Protein AF-A0A1C7D5Z3-F1 (afdb_monomer_lite)

InterPro domains:
  IPR018551 Domain of unknown function DUF2007 [PF09413] (1-67)

Foldseek 3Di:
DDFFKFWLDPVVQVVLCVLCVVVVWDWDWPCPVPRHPDLCCVVVRGITIDGPPVCQQVSLVSVVVVVPPLDDPDDCPVVVVVVVVVVVVVVVLVVVLVVCPVPDPPPPSVVSVVVVVVVVVVVVVVPPDPSTGGMDGDHDDDPD

Radius of gyration: 23.2 Å; chains: 1; bounding box: 43×22×76 Å

pLDDT: mean 71.04, std 13.9, range [42.88, 92.44]

Sequence (144 aa):
MVTVAIAVSRVQAVVMASMLRSAGIMVHIHGDHHASAEAISLALGGHRLMVPAWQWEAASAVIREAELPGSWEFCSGPAKALWRFVGVYFGAELAIGLLGVLTVPGLPAGNLLAGMLVNVPATVLAARGSPQGPAEFFLAPTAS

Structure (mmCIF, N/CA/C/O backbone):
data_AF-A0A1C7D5Z3-F1
#
_entry.id   AF-A0A1C7D5Z3-F1
#
loop_
_atom_site.group_PDB
_atom_site.id
_atom_site.type_symbol
_atom_site.label_atom_id
_atom_site.label_alt_id
_atom_site.label_comp_id
_atom_site.label_asym_id
_atom_site.label_entity_id
_atom_site.label_seq_id
_atom_site.pdbx_PDB_ins_code
_atom_site.Cartn_x
_atom_site.Cartn_y
_atom_site.Cartn_z
_atom_site.occupancy
_atom_site.B_iso_or_equiv
_atom_site.auth_seq_id
_atom_site.auth_comp_id
_atom_site.auth_asym_id
_atom_site.auth_atom_id
_atom_site.pdbx_PDB_model_num
ATOM 1 N N . MET A 1 1 ? -16.053 6.993 13.788 1.00 83.50 1 MET A N 1
ATOM 2 C CA . MET A 1 1 ? -15.084 6.147 13.060 1.00 83.50 1 MET A CA 1
ATOM 3 C C . MET A 1 1 ? -13.788 6.931 12.956 1.00 83.50 1 MET A C 1
ATOM 5 O O . MET A 1 1 ? -13.863 8.114 12.658 1.00 83.50 1 MET A O 1
ATOM 9 N N . VAL A 1 2 ? -12.649 6.311 13.244 1.00 87.62 2 VAL A N 1
ATOM 10 C CA . VAL A 1 2 ? -11.309 6.916 13.223 1.00 87.62 2 VAL A CA 1
ATOM 11 C C . VAL A 1 2 ? -10.468 6.165 12.196 1.00 87.62 2 VAL A C 1
ATOM 13 O O . VAL A 1 2 ? -10.544 4.938 12.123 1.00 87.62 2 VAL A O 1
ATOM 16 N N . THR A 1 3 ? -9.708 6.893 11.379 1.00 87.12 3 THR A N 1
ATOM 17 C CA . THR A 1 3 ? -8.758 6.293 10.435 1.00 87.12 3 THR A CA 1
ATOM 18 C C . THR A 1 3 ? -7.550 5.793 11.209 1.00 87.12 3 THR A C 1
ATOM 20 O O . THR A 1 3 ? -6.947 6.559 11.950 1.00 87.12 3 THR A O 1
ATOM 23 N N . VAL A 1 4 ? -7.205 4.523 11.033 1.00 86.38 4 VAL A N 1
ATOM 24 C CA . VAL A 1 4 ? -6.075 3.884 11.721 1.00 86.38 4 VAL A CA 1
ATOM 25 C C . VAL A 1 4 ? -4.892 3.703 10.779 1.00 86.38 4 VAL A C 1
ATOM 27 O O . VAL A 1 4 ? -3.744 3.826 11.196 1.00 86.38 4 VAL A O 1
ATOM 30 N N . ALA A 1 5 ? -5.160 3.454 9.497 1.00 85.69 5 ALA A N 1
ATOM 31 C CA . ALA A 1 5 ? -4.121 3.365 8.483 1.00 85.69 5 ALA A CA 1
ATOM 32 C C . ALA A 1 5 ? -4.643 3.745 7.095 1.00 85.69 5 ALA A C 1
ATOM 34 O O . ALA A 1 5 ? -5.826 3.566 6.792 1.00 85.69 5 ALA A O 1
ATOM 35 N N . ILE A 1 6 ? -3.745 4.244 6.252 1.00 84.19 6 ILE A N 1
ATOM 36 C CA . ILE A 1 6 ? -3.966 4.489 4.830 1.00 84.19 6 ILE A CA 1
ATOM 37 C C . ILE A 1 6 ? -2.973 3.622 4.062 1.00 84.19 6 ILE A C 1
ATOM 39 O O . ILE A 1 6 ? -1.762 3.799 4.155 1.00 84.19 6 ILE A O 1
ATOM 43 N N . ALA A 1 7 ? -3.501 2.659 3.318 1.00 80.44 7 ALA A N 1
ATOM 44 C CA . ALA A 1 7 ? -2.739 1.718 2.519 1.00 80.44 7 ALA A CA 1
ATOM 45 C C . ALA A 1 7 ? -2.827 2.092 1.041 1.00 80.44 7 ALA A C 1
ATOM 47 O O . ALA A 1 7 ? -3.918 2.265 0.503 1.00 80.44 7 ALA A O 1
ATOM 48 N N . VAL A 1 8 ? -1.696 2.153 0.345 1.00 75.44 8 VAL A N 1
ATOM 49 C CA . VAL A 1 8 ? -1.695 2.433 -1.101 1.00 75.44 8 VAL A CA 1
ATOM 50 C C . VAL A 1 8 ? -2.181 1.216 -1.905 1.00 75.44 8 VAL A C 1
ATOM 52 O O . VAL A 1 8 ? -2.787 1.354 -2.969 1.00 75.44 8 VAL A O 1
ATOM 55 N N . SER A 1 9 ? -1.954 0.012 -1.371 1.00 74.19 9 SER A N 1
ATOM 56 C CA . SER A 1 9 ? -2.302 -1.264 -1.997 1.00 74.19 9 SER A CA 1
ATOM 57 C C . SER A 1 9 ? -3.568 -1.881 -1.403 1.00 74.19 9 SER A C 1
ATOM 59 O O . SER A 1 9 ? -3.711 -1.993 -0.183 1.00 74.19 9 SER A O 1
ATOM 61 N N . ARG A 1 10 ? -4.456 -2.390 -2.266 1.00 78.06 10 ARG A N 1
ATOM 62 C CA . ARG A 1 10 ? -5.644 -3.147 -1.841 1.00 78.06 10 ARG A CA 1
ATOM 63 C C . ARG A 1 10 ? -5.274 -4.395 -1.050 1.00 78.06 10 ARG A C 1
ATOM 65 O O . ARG A 1 10 ? -5.926 -4.713 -0.062 1.00 78.06 10 ARG A O 1
ATOM 72 N N . VAL A 1 11 ? -4.228 -5.104 -1.479 1.00 77.81 11 VAL A N 1
ATOM 73 C CA . VAL A 1 11 ? -3.767 -6.317 -0.788 1.00 77.81 11 VAL A CA 1
ATOM 74 C C . VAL A 1 11 ? -3.349 -5.962 0.633 1.00 77.81 11 VAL A C 1
ATOM 76 O O . VAL A 1 11 ? -3.762 -6.632 1.576 1.00 77.81 11 VAL A O 1
ATOM 79 N N . GLN A 1 12 ? -2.624 -4.853 0.789 1.00 78.06 12 GLN A N 1
ATOM 80 C CA . GLN A 1 12 ? -2.217 -4.363 2.098 1.00 78.06 12 GLN A CA 1
ATOM 81 C C . GLN A 1 12 ? -3.421 -4.040 2.985 1.00 78.06 12 GLN A C 1
ATOM 83 O O . GLN A 1 12 ? -3.498 -4.519 4.115 1.00 78.06 12 GLN A O 1
ATOM 88 N N . ALA A 1 13 ? -4.404 -3.313 2.450 1.00 84.44 13 ALA A N 1
ATOM 89 C CA . ALA A 1 13 ? -5.623 -2.986 3.178 1.00 84.44 13 ALA A CA 1
ATOM 90 C C . ALA A 1 13 ? -6.400 -4.234 3.626 1.00 84.44 13 ALA A C 1
ATOM 92 O O . ALA A 1 13 ? -6.832 -4.318 4.773 1.00 84.44 13 ALA A O 1
ATOM 93 N N . VAL A 1 14 ? -6.550 -5.233 2.753 1.00 86.94 14 VAL A N 1
ATOM 94 C CA . VAL A 1 14 ? -7.292 -6.463 3.066 1.00 86.94 14 VAL A CA 1
ATOM 95 C C . VAL A 1 14 ? -6.572 -7.310 4.114 1.00 86.94 14 VAL A C 1
ATOM 97 O O . VAL A 1 14 ? -7.225 -7.833 5.019 1.00 86.94 14 VAL A O 1
ATOM 100 N N . VAL A 1 15 ? -5.245 -7.437 4.036 1.00 86.50 15 VAL A N 1
ATOM 101 C CA . VAL A 1 15 ? -4.473 -8.189 5.038 1.00 86.50 15 VAL A CA 1
ATOM 102 C C . VAL A 1 15 ? -4.541 -7.491 6.396 1.00 86.50 15 VAL A C 1
ATOM 104 O O . VAL A 1 15 ? -4.856 -8.138 7.393 1.00 86.50 15 VAL A O 1
ATOM 107 N N . MET A 1 16 ? -4.359 -6.168 6.442 1.00 86.94 16 MET A N 1
ATOM 108 C CA . MET A 1 16 ? -4.485 -5.397 7.685 1.00 86.94 16 MET A CA 1
ATOM 109 C C . MET A 1 16 ? -5.897 -5.474 8.276 1.00 86.94 16 MET A C 1
ATOM 111 O O . MET A 1 16 ? -6.059 -5.661 9.480 1.00 86.94 16 MET A O 1
ATOM 115 N N . ALA A 1 17 ? -6.934 -5.385 7.439 1.00 90.06 17 ALA A N 1
ATOM 116 C CA . ALA A 1 17 ? -8.312 -5.548 7.887 1.00 90.06 17 ALA A CA 1
ATOM 117 C C . ALA A 1 17 ? -8.575 -6.961 8.421 1.00 90.06 17 ALA A C 1
ATOM 119 O O . ALA A 1 17 ? -9.295 -7.112 9.403 1.00 90.06 17 ALA A O 1
ATOM 120 N N . SER A 1 18 ? -7.989 -7.990 7.804 1.00 90.38 18 SER A N 1
ATOM 121 C CA . SER A 1 18 ? -8.126 -9.382 8.252 1.00 90.38 18 SER A CA 1
ATOM 122 C C . SER A 1 18 ? -7.452 -9.603 9.604 1.00 90.38 18 SER A C 1
ATOM 124 O O . SER A 1 18 ? -8.063 -10.196 10.486 1.00 90.38 18 SER A O 1
ATOM 126 N N . MET A 1 19 ? -6.251 -9.051 9.795 1.00 90.81 19 MET A N 1
ATOM 127 C CA . MET A 1 19 ? -5.518 -9.078 11.065 1.00 90.81 19 MET A CA 1
ATOM 128 C C . MET A 1 19 ? -6.318 -8.420 12.200 1.00 90.81 19 MET A C 1
ATOM 130 O O . MET A 1 19 ? -6.501 -8.995 13.272 1.00 90.81 19 MET A O 1
ATOM 134 N N . LEU A 1 20 ? -6.860 -7.228 11.954 1.00 90.62 20 LEU A N 1
ATOM 135 C CA . LEU A 1 20 ? -7.689 -6.535 12.939 1.00 90.62 20 LEU A CA 1
ATOM 136 C C . LEU A 1 20 ? -8.997 -7.298 13.216 1.00 90.62 20 LEU A C 1
ATOM 138 O O . LEU A 1 20 ? -9.392 -7.447 14.370 1.00 90.62 20 LEU A O 1
ATOM 142 N N . ARG A 1 21 ? -9.637 -7.864 12.185 1.00 92.44 21 ARG A N 1
ATOM 143 C CA . ARG A 1 21 ? -10.835 -8.701 12.359 1.00 92.44 21 ARG A CA 1
ATOM 144 C C . ARG A 1 21 ? -10.549 -9.969 13.161 1.00 92.44 21 ARG A C 1
ATOM 146 O O . ARG A 1 21 ? -11.388 -10.342 13.975 1.00 92.44 21 ARG A O 1
ATOM 153 N N . SER A 1 22 ? -9.384 -10.604 12.992 1.00 91.62 22 SER A N 1
ATOM 154 C CA . SER A 1 22 ? -8.998 -11.757 13.819 1.00 91.62 22 SER A CA 1
ATOM 155 C C . SER A 1 22 ? -8.790 -11.394 15.289 1.00 91.62 22 SER A C 1
ATOM 157 O O . SER A 1 22 ? -9.023 -12.232 16.151 1.00 91.62 22 SER A O 1
ATOM 159 N N . ALA A 1 23 ? -8.446 -10.137 15.586 1.00 89.50 23 ALA A N 1
ATOM 160 C CA . ALA A 1 23 ? -8.382 -9.607 16.948 1.00 89.50 23 ALA A CA 1
ATOM 161 C C . ALA A 1 23 ? -9.757 -9.166 17.503 1.00 89.50 23 ALA A C 1
ATOM 163 O O . ALA A 1 23 ? -9.830 -8.571 18.576 1.00 89.50 23 ALA A O 1
ATOM 164 N N . GLY A 1 24 ? -10.857 -9.416 16.780 1.00 91.50 24 GLY A N 1
ATOM 165 C CA . GLY A 1 24 ? -12.209 -9.009 17.181 1.00 91.50 24 GLY A CA 1
ATOM 166 C C . GLY A 1 24 ? -12.525 -7.528 16.937 1.00 91.50 24 GLY A C 1
ATOM 167 O O . GLY A 1 24 ? -13.529 -7.016 17.438 1.00 91.50 24 GLY A O 1
ATOM 168 N N . ILE A 1 25 ? -11.691 -6.825 16.167 1.00 91.81 25 ILE A N 1
ATOM 169 C CA . ILE A 1 25 ? -11.841 -5.394 15.889 1.00 91.81 25 ILE A CA 1
ATOM 170 C C . ILE A 1 25 ? -12.663 -5.204 14.614 1.00 91.81 25 ILE A C 1
ATOM 172 O O . ILE A 1 25 ? -12.397 -5.798 13.566 1.00 91.81 25 ILE A O 1
ATOM 176 N N . MET A 1 26 ? -13.677 -4.345 14.693 1.00 90.19 26 MET A N 1
ATOM 177 C CA . MET A 1 26 ? -14.505 -3.995 13.547 1.00 90.19 26 MET A CA 1
ATOM 178 C C . MET A 1 26 ? -13.755 -3.015 12.648 1.00 90.19 26 MET A C 1
ATOM 180 O O . MET A 1 26 ? -13.397 -1.917 13.071 1.00 90.19 26 MET A O 1
ATOM 184 N N . VAL A 1 27 ? -13.554 -3.403 11.387 1.00 91.19 27 VAL A N 1
ATOM 185 C CA . VAL A 1 27 ? -12.822 -2.596 10.404 1.00 91.19 27 VAL A CA 1
ATOM 186 C C . VAL A 1 27 ? -13.628 -2.411 9.133 1.00 91.19 27 VAL A C 1
ATOM 188 O O . VAL A 1 27 ? -14.059 -3.383 8.500 1.00 91.19 27 VAL A O 1
ATOM 191 N N . HIS A 1 28 ? -13.750 -1.149 8.737 1.00 90.31 28 HIS A N 1
ATOM 192 C CA . HIS A 1 28 ? -14.300 -0.727 7.462 1.00 90.31 28 HIS A CA 1
ATOM 193 C C . HIS A 1 28 ? -13.171 -0.248 6.545 1.00 90.31 28 HIS A C 1
ATOM 195 O O . HIS A 1 28 ? -12.385 0.614 6.935 1.00 90.31 28 HIS A O 1
ATOM 201 N N . ILE A 1 29 ? -13.102 -0.776 5.322 1.00 88.00 29 ILE A N 1
ATOM 202 C CA . ILE A 1 29 ? -12.149 -0.313 4.308 1.00 88.00 29 ILE A CA 1
ATOM 203 C C . ILE A 1 29 ? -12.875 0.695 3.418 1.00 88.00 29 ILE A C 1
ATOM 205 O O . ILE A 1 29 ? -13.854 0.378 2.749 1.00 88.00 29 ILE A O 1
ATOM 209 N N . HIS A 1 30 ? -12.439 1.947 3.454 1.00 82.25 30 HIS A N 1
ATOM 210 C CA . HIS A 1 30 ? -12.923 2.983 2.551 1.00 82.25 30 HIS A CA 1
ATOM 211 C C . HIS A 1 30 ? -12.094 2.966 1.258 1.00 82.25 30 HIS A C 1
ATOM 213 O O . HIS A 1 30 ? -10.879 2.771 1.312 1.00 82.25 30 HIS A O 1
ATOM 219 N N . GLY A 1 31 ? -12.735 3.187 0.105 1.00 72.12 31 GLY A N 1
ATOM 220 C CA . GLY A 1 31 ? -12.069 3.187 -1.208 1.00 72.12 31 GLY A CA 1
ATOM 221 C C . GLY A 1 31 ? -12.060 1.840 -1.945 1.00 72.12 31 GLY A C 1
ATOM 222 O O . GLY A 1 31 ? -11.518 1.760 -3.046 1.00 72.12 31 GLY A O 1
ATOM 223 N N . ASP A 1 32 ? -12.709 0.801 -1.402 1.00 65.00 32 ASP A N 1
ATOM 224 C CA . ASP A 1 32 ? -12.758 -0.547 -2.001 1.00 65.00 32 ASP A CA 1
ATOM 225 C C . ASP A 1 32 ? -13.318 -0.577 -3.432 1.00 65.00 32 ASP A C 1
ATOM 227 O O . ASP A 1 32 ? -12.871 -1.380 -4.253 1.00 65.00 32 ASP A O 1
ATOM 231 N N . HIS A 1 33 ? -14.256 0.318 -3.750 1.00 60.03 33 HIS A N 1
ATOM 232 C CA . HIS A 1 33 ? -14.899 0.380 -5.065 1.00 60.03 33 HIS A CA 1
ATOM 233 C C . HIS A 1 33 ? -14.183 1.287 -6.078 1.00 60.03 33 HIS A C 1
ATOM 235 O O . HIS A 1 33 ? -14.423 1.140 -7.272 1.00 60.03 33 HIS A O 1
ATOM 241 N N . HIS A 1 34 ? -13.293 2.185 -5.638 1.00 56.38 34 HIS A N 1
ATOM 242 C CA . HIS A 1 34 ? -12.663 3.188 -6.512 1.00 56.38 34 HIS A CA 1
ATOM 243 C C . HIS A 1 34 ? -11.181 2.917 -6.798 1.00 56.38 34 HIS A C 1
ATOM 245 O O . HIS A 1 34 ? -10.693 3.273 -7.862 1.00 56.38 34 HIS A O 1
ATOM 251 N N . ALA A 1 35 ? -10.465 2.248 -5.890 1.00 52.75 35 ALA A N 1
ATOM 252 C CA . ALA A 1 35 ? -9.014 2.066 -5.988 1.00 52.75 35 ALA A CA 1
ATOM 253 C C . ALA A 1 35 ? -8.574 0.676 -6.503 1.00 52.75 35 ALA A C 1
ATOM 255 O O . ALA A 1 35 ? -7.383 0.384 -6.566 1.00 52.75 35 ALA A O 1
ATOM 256 N N . SER A 1 36 ? -9.512 -0.214 -6.861 1.00 46.59 36 SER A N 1
ATOM 257 C CA . SER A 1 36 ? -9.197 -1.638 -7.089 1.00 46.59 36 SER A CA 1
ATOM 258 C C . SER A 1 36 ? -8.625 -1.997 -8.470 1.00 46.59 36 SER A C 1
ATOM 260 O O . SER A 1 36 ? -8.099 -3.101 -8.613 1.00 46.59 36 SER A O 1
ATOM 262 N N . ALA A 1 37 ? -8.690 -1.100 -9.461 1.00 47.06 37 ALA A N 1
ATOM 263 C CA . ALA A 1 37 ? -8.295 -1.400 -10.844 1.00 47.06 37 ALA A CA 1
ATOM 264 C C . ALA A 1 37 ? -7.310 -0.400 -11.473 1.00 47.06 37 ALA A C 1
ATOM 266 O O . ALA 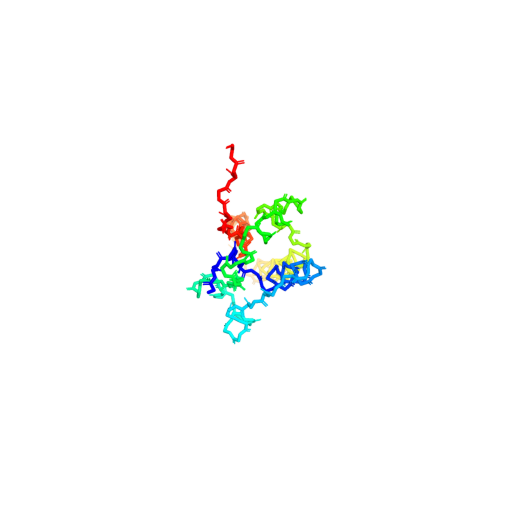A 1 37 ? -6.747 -0.690 -12.527 1.00 47.06 37 ALA A O 1
ATOM 267 N N . GLU A 1 38 ? -7.071 0.754 -10.849 1.00 45.75 38 GLU A N 1
ATOM 268 C CA . GLU A 1 38 ? -6.290 1.829 -11.461 1.00 45.75 38 GLU A CA 1
ATOM 269 C C . GLU A 1 38 ? -4.989 2.083 -10.699 1.00 45.75 38 GLU A C 1
ATOM 271 O O . GLU A 1 38 ? -4.961 2.165 -9.470 1.00 45.75 38 GLU A O 1
ATOM 276 N N . ALA A 1 39 ? -3.898 2.300 -11.442 1.00 49.69 39 ALA A N 1
ATOM 277 C CA . ALA A 1 39 ? -2.603 2.740 -10.908 1.00 49.69 39 ALA A CA 1
ATOM 278 C C . ALA A 1 39 ? -2.674 4.093 -10.153 1.00 49.69 39 ALA A C 1
ATOM 280 O O . ALA A 1 39 ? -1.697 4.528 -9.552 1.00 49.69 39 ALA A O 1
ATOM 281 N N . ILE A 1 40 ? -3.846 4.737 -10.164 1.00 54.53 40 ILE A N 1
ATOM 282 C CA . ILE A 1 40 ? -4.184 6.045 -9.595 1.00 54.53 40 ILE A CA 1
ATOM 283 C C . ILE A 1 40 ? -4.693 5.915 -8.137 1.00 54.53 40 ILE A C 1
ATOM 285 O O . ILE A 1 40 ? -5.079 6.904 -7.524 1.00 54.53 40 ILE A O 1
ATOM 289 N N . SER A 1 41 ? -4.642 4.726 -7.515 1.00 55.09 41 SER A N 1
ATOM 290 C CA . SER A 1 41 ? -4.998 4.532 -6.088 1.00 55.09 41 SER A CA 1
ATOM 291 C C . SER A 1 41 ? -4.310 5.547 -5.154 1.00 55.09 41 SER A C 1
ATOM 293 O O . SER A 1 41 ? -4.921 6.069 -4.221 1.00 55.09 41 SER A O 1
ATOM 295 N N . LEU A 1 42 ? -3.059 5.910 -5.460 1.00 58.31 42 LEU A N 1
ATOM 296 C CA . LEU A 1 42 ? -2.285 6.894 -4.698 1.00 58.31 42 LEU A CA 1
ATOM 297 C C . LEU A 1 42 ? -2.841 8.323 -4.854 1.00 58.31 42 LEU A C 1
ATOM 299 O O . LEU A 1 42 ? -2.965 9.039 -3.864 1.00 58.31 42 LEU A O 1
ATOM 303 N N . ALA A 1 43 ? -3.263 8.724 -6.060 1.00 57.94 43 ALA A N 1
ATOM 304 C CA . ALA A 1 43 ? -3.841 10.055 -6.289 1.00 57.94 43 ALA A CA 1
ATOM 305 C C . ALA A 1 43 ? -5.272 10.190 -5.735 1.00 57.94 43 ALA A C 1
ATOM 307 O O . ALA A 1 43 ? -5.721 11.296 -5.447 1.00 57.94 43 ALA A O 1
ATOM 308 N N . LEU A 1 44 ? -5.971 9.069 -5.541 1.00 63.09 44 LEU A N 1
ATOM 309 C CA . LEU A 1 44 ? -7.285 9.012 -4.894 1.00 63.09 44 LEU A CA 1
ATOM 310 C C . LEU A 1 44 ? -7.198 8.934 -3.357 1.00 63.09 44 LEU A C 1
ATOM 312 O O . LEU A 1 44 ? -8.224 8.870 -2.681 1.00 63.09 44 LEU A O 1
ATOM 316 N N . GLY A 1 45 ? -5.988 8.972 -2.788 1.00 66.50 45 GLY A N 1
ATOM 317 C CA . GLY A 1 45 ? -5.775 8.990 -1.340 1.00 66.50 45 GLY A CA 1
ATOM 318 C C . GLY A 1 45 ? -5.824 7.618 -0.661 1.00 66.50 45 GLY A C 1
ATOM 319 O O . GLY A 1 45 ? -6.029 7.569 0.556 1.00 66.50 45 GLY A O 1
ATOM 320 N N . GLY A 1 46 ? -5.638 6.534 -1.425 1.00 75.56 46 GLY A N 1
ATOM 321 C CA . GLY A 1 46 ? -5.450 5.166 -0.939 1.00 75.56 46 GLY A CA 1
ATOM 322 C C . GLY A 1 46 ? -6.669 4.512 -0.276 1.00 75.56 46 GLY A C 1
ATOM 323 O O . GLY A 1 46 ? -7.768 5.062 -0.194 1.00 75.56 46 GLY A O 1
ATOM 324 N N . HIS A 1 47 ? -6.456 3.297 0.224 1.00 83.75 47 HIS A N 1
ATOM 325 C CA . HIS A 1 47 ? -7.420 2.519 0.993 1.00 83.75 47 HIS A CA 1
ATOM 326 C C . HIS A 1 47 ? -7.340 2.896 2.470 1.00 83.75 47 HIS A C 1
ATOM 328 O O . HIS A 1 47 ? -6.327 2.656 3.129 1.00 83.75 47 HIS A O 1
ATOM 334 N N . ARG A 1 48 ? -8.418 3.458 3.019 1.00 86.38 48 ARG A N 1
ATOM 335 C CA . ARG A 1 48 ? -8.440 3.919 4.415 1.00 86.38 48 ARG A CA 1
ATOM 336 C C . ARG A 1 48 ? -9.081 2.870 5.304 1.00 86.38 48 ARG A C 1
ATOM 338 O O . ARG A 1 48 ? -10.241 2.515 5.112 1.00 86.38 48 ARG A O 1
ATOM 345 N N . LEU A 1 49 ? -8.343 2.406 6.298 1.00 88.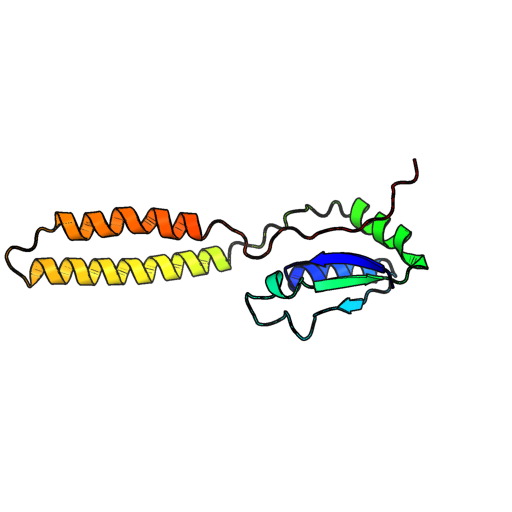88 49 LEU A N 1
ATOM 346 C CA . LEU A 1 49 ? -8.829 1.494 7.323 1.00 88.88 49 LEU A CA 1
ATOM 347 C C . LEU A 1 49 ? -9.438 2.317 8.453 1.00 88.88 49 LEU A C 1
ATOM 349 O O . LEU A 1 49 ? -8.736 3.059 9.141 1.00 88.88 49 LEU A O 1
ATOM 353 N N . MET A 1 50 ? -10.751 2.198 8.626 1.00 90.25 50 MET A N 1
ATOM 354 C CA . MET A 1 50 ? -11.507 2.913 9.645 1.00 90.25 50 MET A CA 1
ATOM 355 C C . MET A 1 50 ? -12.022 1.953 10.711 1.00 90.25 50 MET A C 1
ATOM 357 O O . MET A 1 50 ? -12.581 0.900 10.401 1.00 90.25 50 MET A O 1
ATOM 361 N N . VAL A 1 51 ? -11.866 2.354 11.968 1.00 92.00 51 VAL A N 1
ATOM 362 C CA . VAL A 1 51 ? -12.256 1.585 13.155 1.00 92.00 51 VAL A CA 1
ATOM 363 C C . VAL A 1 51 ? -13.173 2.450 14.033 1.00 92.00 51 VAL A C 1
ATOM 365 O O . VAL A 1 51 ? -13.072 3.684 14.010 1.00 92.00 51 VAL A O 1
ATOM 368 N N . PRO A 1 52 ? -14.118 1.877 14.798 1.00 91.88 52 PRO A N 1
ATOM 369 C CA . PRO A 1 52 ? -14.869 2.639 15.789 1.00 91.88 52 PRO A CA 1
ATOM 370 C C . PRO A 1 52 ? -13.937 3.326 16.799 1.00 91.88 52 PRO A C 1
ATOM 372 O O . PRO A 1 52 ? -12.947 2.744 17.226 1.00 91.88 52 PRO A O 1
ATOM 375 N N . ALA A 1 53 ? -14.255 4.559 17.209 1.00 89.44 53 ALA A N 1
ATOM 376 C CA . ALA A 1 53 ? -13.364 5.364 18.061 1.00 89.44 53 ALA A CA 1
ATOM 377 C C . ALA A 1 53 ? -13.023 4.673 19.395 1.00 89.44 53 ALA A C 1
ATOM 379 O O . ALA A 1 53 ? -11.905 4.774 19.879 1.00 89.44 53 ALA A O 1
ATOM 380 N N . TRP A 1 54 ? -13.968 3.908 19.940 1.00 89.50 54 TRP A N 1
ATOM 381 C CA . TRP A 1 54 ? -13.799 3.146 21.177 1.00 89.50 54 TRP A CA 1
ATOM 382 C C . TRP A 1 54 ? -12.884 1.916 21.037 1.00 89.50 54 TRP A C 1
ATOM 384 O O . TRP A 1 54 ? -12.428 1.394 22.044 1.00 89.50 54 TRP A O 1
ATOM 394 N N . GLN A 1 55 ? -12.593 1.453 19.815 1.00 90.25 55 GLN A N 1
ATOM 395 C CA . GLN A 1 55 ? -11.634 0.368 19.547 1.00 90.25 55 GLN A CA 1
ATOM 396 C C . GLN A 1 55 ? -10.278 0.889 19.050 1.00 90.25 55 GLN A C 1
ATOM 398 O O . GLN A 1 55 ? -9.414 0.096 18.680 1.00 90.25 55 GLN A O 1
ATOM 403 N N . TRP A 1 56 ? -10.079 2.208 19.000 1.00 87.50 56 TRP A N 1
ATOM 404 C CA . TRP A 1 56 ? -8.894 2.797 18.379 1.00 87.50 56 TRP A CA 1
ATOM 405 C C . TRP A 1 56 ? -7.593 2.449 19.112 1.00 87.50 56 TRP A C 1
ATOM 407 O O . TRP A 1 56 ? -6.594 2.127 18.467 1.00 87.50 56 TRP A O 1
ATOM 417 N N . GLU A 1 57 ? -7.608 2.440 20.444 1.00 88.31 57 GLU A N 1
ATOM 418 C CA . GLU A 1 57 ? -6.445 2.052 21.252 1.00 88.31 57 GLU A CA 1
ATOM 419 C C . GLU A 1 57 ? -6.098 0.573 21.069 1.00 88.31 57 GLU A C 1
ATOM 421 O O . GLU A 1 57 ? -4.942 0.240 20.807 1.00 88.31 57 GLU A O 1
ATOM 426 N N . ALA A 1 58 ? -7.107 -0.303 21.103 1.00 87.75 58 ALA A N 1
ATOM 427 C CA . ALA A 1 58 ? -6.933 -1.734 20.863 1.00 87.75 58 ALA A CA 1
ATOM 428 C C . ALA A 1 58 ? -6.384 -2.009 19.452 1.00 87.75 58 ALA A C 1
ATOM 430 O O . ALA A 1 58 ? -5.432 -2.767 19.292 1.00 87.75 58 ALA A O 1
ATOM 431 N N . ALA A 1 59 ? -6.918 -1.336 18.427 1.00 86.25 59 ALA A N 1
ATOM 432 C CA . ALA A 1 59 ? -6.422 -1.451 17.055 1.00 86.25 59 ALA A CA 1
ATOM 433 C C . ALA A 1 59 ? -4.978 -0.964 16.920 1.00 86.25 59 ALA A C 1
ATOM 435 O O . ALA A 1 59 ? -4.176 -1.582 16.221 1.00 86.25 59 ALA A O 1
ATOM 436 N N . SER A 1 60 ? -4.639 0.120 17.619 1.00 85.38 60 SER A N 1
ATOM 437 C CA . SER A 1 60 ? -3.282 0.656 17.627 1.00 85.38 60 SER A CA 1
ATOM 438 C C . SER A 1 60 ? -2.297 -0.304 18.292 1.00 85.38 60 SER A C 1
ATOM 440 O O . SER A 1 60 ? -1.185 -0.459 17.798 1.00 85.38 60 SER A O 1
ATOM 442 N N . ALA A 1 61 ? -2.700 -0.975 19.374 1.00 87.38 61 ALA A N 1
ATOM 443 C CA . ALA A 1 61 ? -1.879 -1.974 20.052 1.00 87.38 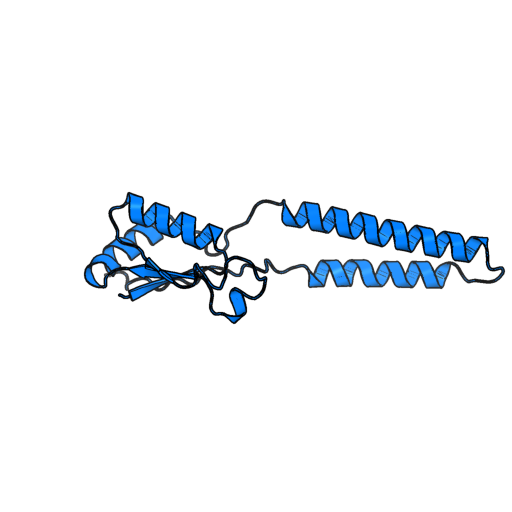61 ALA A CA 1
ATOM 444 C C . ALA A 1 61 ? -1.587 -3.181 19.148 1.00 87.38 61 ALA A C 1
ATOM 446 O O . ALA A 1 61 ? -0.422 -3.521 18.968 1.00 87.38 61 ALA A O 1
ATOM 447 N N . VAL A 1 62 ? -2.614 -3.742 18.499 1.00 87.62 62 VAL A N 1
ATOM 448 C CA . VAL A 1 62 ? -2.458 -4.878 17.569 1.00 87.62 62 VAL A CA 1
ATOM 449 C C . VAL A 1 62 ? -1.528 -4.531 16.404 1.00 87.62 62 VAL A C 1
ATOM 451 O O . VAL A 1 62 ? -0.694 -5.339 16.012 1.00 87.62 62 VAL A O 1
ATOM 454 N N . ILE A 1 63 ? -1.633 -3.318 15.852 1.00 85.00 63 ILE A N 1
ATOM 455 C CA . ILE A 1 63 ? -0.758 -2.880 14.753 1.00 85.00 63 ILE A CA 1
ATOM 456 C C . ILE A 1 63 ? 0.698 -2.727 15.209 1.00 85.00 63 ILE A C 1
ATOM 458 O O . ILE A 1 63 ? 1.600 -3.061 14.443 1.00 85.00 63 ILE A O 1
ATOM 462 N N . ARG A 1 64 ? 0.937 -2.240 16.434 1.00 83.69 64 ARG A N 1
ATOM 463 C CA . ARG A 1 64 ? 2.295 -2.149 16.994 1.00 83.69 64 ARG A CA 1
ATOM 464 C C . ARG A 1 64 ? 2.882 -3.527 17.288 1.00 83.69 64 ARG A C 1
ATOM 466 O O . ARG A 1 64 ? 4.047 -3.746 16.990 1.00 83.69 64 ARG A O 1
ATOM 473 N N . GLU A 1 65 ? 2.083 -4.435 17.843 1.00 83.12 65 GLU A N 1
ATOM 474 C CA . GLU A 1 65 ? 2.496 -5.810 18.148 1.00 83.12 65 GLU A CA 1
ATOM 475 C C . GLU A 1 65 ? 2.841 -6.599 16.882 1.00 83.12 65 GLU A C 1
ATOM 477 O O . GLU A 1 65 ? 3.790 -7.375 16.871 1.00 83.12 65 GLU A O 1
ATOM 482 N N . ALA A 1 66 ? 2.116 -6.357 15.790 1.00 77.50 66 ALA A N 1
ATOM 483 C CA . ALA A 1 66 ? 2.377 -6.992 14.505 1.00 77.50 66 ALA A CA 1
ATOM 484 C C . ALA A 1 66 ? 3.672 -6.515 13.814 1.00 77.50 66 ALA A C 1
ATOM 486 O O . ALA A 1 66 ? 3.959 -7.003 12.721 1.00 77.50 66 ALA A O 1
ATOM 487 N N . GLU A 1 67 ? 4.409 -5.554 14.399 1.00 69.19 67 GLU A N 1
ATOM 488 C CA . GLU A 1 67 ? 5.639 -4.945 13.861 1.00 69.19 67 GLU A CA 1
ATOM 489 C C . GLU A 1 67 ? 5.563 -4.676 12.350 1.00 69.19 67 GLU A C 1
ATOM 491 O O . GLU A 1 67 ? 6.524 -4.911 11.619 1.00 69.19 67 GLU A O 1
ATOM 496 N N . LEU A 1 68 ? 4.403 -4.219 11.854 1.00 65.69 68 LEU A N 1
ATOM 497 C CA . LEU A 1 68 ? 4.181 -4.078 10.416 1.00 65.69 68 LEU A CA 1
ATOM 498 C C . LEU A 1 68 ? 5.239 -3.123 9.841 1.00 65.69 68 LEU A C 1
ATOM 500 O O . LEU A 1 68 ? 5.200 -1.926 10.147 1.00 65.69 68 LEU A O 1
ATOM 504 N N . PRO A 1 69 ? 6.186 -3.611 9.016 1.00 57.03 69 PRO A N 1
ATOM 505 C CA . PRO A 1 69 ? 7.210 -2.750 8.464 1.00 57.03 69 PRO A CA 1
ATOM 506 C C . PRO A 1 69 ? 6.518 -1.717 7.579 1.00 57.03 69 PRO A C 1
ATOM 508 O O . PRO A 1 69 ? 5.680 -2.057 6.741 1.00 57.03 69 PRO A O 1
ATOM 511 N N . GLY A 1 70 ? 6.878 -0.442 7.754 1.00 56.34 70 GLY A N 1
ATOM 512 C CA . GLY A 1 70 ? 6.336 0.651 6.940 1.00 56.34 70 GLY A CA 1
ATOM 513 C C . GLY A 1 70 ? 6.489 0.396 5.436 1.00 56.34 70 GLY A C 1
ATOM 514 O O . GLY A 1 70 ? 5.673 0.857 4.646 1.00 56.34 70 GLY A O 1
ATOM 515 N N . SER A 1 71 ? 7.473 -0.412 5.038 1.00 53.62 71 SER A N 1
ATOM 516 C CA . SER A 1 71 ? 7.646 -0.931 3.685 1.00 53.62 71 SER A CA 1
ATOM 517 C C . SER A 1 71 ? 7.220 -2.398 3.600 1.00 53.62 71 SER A C 1
ATOM 519 O O . SER A 1 71 ? 7.945 -3.292 4.042 1.00 53.62 71 SER A O 1
ATOM 521 N N . TRP A 1 72 ? 6.074 -2.664 2.973 1.00 55.84 72 TRP A N 1
ATOM 522 C CA . TRP A 1 72 ? 5.744 -4.023 2.552 1.00 55.84 72 TRP A CA 1
ATOM 523 C C . TRP A 1 72 ? 6.511 -4.334 1.262 1.00 55.84 72 TRP A C 1
ATOM 525 O O . TRP A 1 72 ? 6.216 -3.770 0.207 1.00 55.84 72 TRP A O 1
ATOM 535 N N . GLU A 1 73 ? 7.510 -5.213 1.327 1.00 52.09 73 GLU A N 1
ATOM 536 C CA . GLU A 1 73 ? 8.166 -5.721 0.120 1.00 52.09 73 GLU A CA 1
ATOM 537 C C . GLU A 1 73 ? 7.241 -6.731 -0.567 1.00 52.09 73 GLU A C 1
ATOM 539 O O . GLU A 1 73 ? 7.158 -7.904 -0.201 1.00 52.09 73 GLU A O 1
ATOM 544 N N . PHE A 1 74 ? 6.489 -6.269 -1.567 1.00 52.34 74 PHE A N 1
ATOM 545 C CA . PHE A 1 74 ? 5.696 -7.167 -2.398 1.00 52.34 74 PHE A CA 1
ATOM 546 C C . PHE A 1 74 ? 6.603 -8.052 -3.262 1.00 52.34 74 PHE A C 1
ATOM 548 O O . PHE A 1 74 ? 7.585 -7.596 -3.851 1.00 52.34 74 PHE A O 1
ATOM 555 N N . CYS A 1 75 ? 6.232 -9.334 -3.363 1.00 48.91 75 CYS A N 1
ATOM 556 C CA . CYS A 1 75 ? 6.930 -10.338 -4.161 1.00 48.91 75 CYS A CA 1
ATOM 557 C C . CYS A 1 75 ? 7.205 -9.867 -5.595 1.00 48.91 75 CYS A C 1
ATOM 559 O O . CYS A 1 75 ? 6.349 -9.281 -6.252 1.00 48.91 75 CYS A O 1
ATOM 561 N N . SER A 1 76 ? 8.375 -10.263 -6.095 1.00 51.47 76 SER A N 1
ATOM 562 C CA . SER A 1 76 ? 9.029 -9.992 -7.387 1.00 51.47 76 SER A CA 1
ATOM 563 C C . SER A 1 76 ? 8.236 -10.269 -8.682 1.00 51.47 76 SER A C 1
ATOM 565 O O . SER A 1 76 ? 8.797 -10.193 -9.775 1.00 51.47 76 SER A O 1
ATOM 567 N N . GLY A 1 77 ? 6.937 -10.564 -8.611 1.00 56.97 77 GLY A N 1
ATOM 568 C CA . GLY A 1 77 ? 6.050 -10.779 -9.759 1.00 56.97 77 GLY A CA 1
ATOM 569 C C . GLY A 1 77 ? 6.008 -9.620 -10.769 1.00 56.97 77 GLY A C 1
ATOM 570 O O . GLY A 1 77 ? 6.252 -9.867 -11.954 1.00 56.97 77 GLY A O 1
ATOM 571 N N . PRO A 1 78 ? 5.771 -8.358 -10.351 1.00 61.41 78 PRO A N 1
ATOM 572 C CA . PRO A 1 78 ? 5.800 -7.220 -11.263 1.00 61.41 78 PRO A CA 1
ATOM 573 C C . PRO A 1 78 ? 7.222 -6.919 -11.745 1.00 61.41 78 PRO A C 1
ATOM 575 O O . PRO A 1 78 ? 7.392 -6.536 -12.895 1.00 61.41 78 PRO A O 1
ATOM 578 N N . ALA A 1 79 ? 8.254 -7.198 -10.940 1.00 59.25 79 ALA A N 1
ATOM 579 C CA . ALA A 1 79 ? 9.642 -7.107 -11.392 1.00 59.25 79 ALA A CA 1
ATOM 580 C C . ALA A 1 79 ? 9.928 -8.119 -12.514 1.00 59.25 79 ALA A C 1
ATOM 582 O O . ALA A 1 79 ? 10.533 -7.773 -13.520 1.00 59.25 79 ALA A O 1
ATOM 583 N N . LYS A 1 80 ? 9.434 -9.356 -12.406 1.00 63.16 80 LYS A N 1
ATOM 584 C CA . LYS A 1 80 ? 9.562 -10.376 -13.457 1.00 63.16 80 LYS A CA 1
ATOM 585 C C . LYS A 1 80 ? 8.795 -9.997 -14.727 1.00 63.16 80 LYS A C 1
ATOM 587 O O . LYS A 1 80 ? 9.283 -10.255 -15.825 1.00 63.16 80 LYS A O 1
ATOM 592 N N . ALA A 1 81 ? 7.614 -9.393 -14.597 1.00 65.44 81 ALA A N 1
ATOM 593 C CA . ALA A 1 81 ? 6.853 -8.871 -15.733 1.00 65.44 81 ALA A CA 1
ATOM 594 C C . ALA A 1 81 ? 7.569 -7.686 -16.402 1.00 65.44 81 ALA A C 1
ATOM 596 O O . ALA A 1 81 ? 7.682 -7.659 -17.625 1.00 65.44 81 ALA A O 1
ATOM 597 N N . LEU A 1 82 ? 8.133 -6.776 -15.605 1.00 70.81 82 LEU A N 1
ATOM 598 C CA . LEU A 1 82 ? 8.960 -5.669 -16.075 1.00 70.81 82 LEU A CA 1
ATOM 599 C C . LEU A 1 82 ? 10.198 -6.183 -16.814 1.00 70.81 82 LEU A C 1
ATOM 601 O O . LEU A 1 82 ? 10.446 -5.761 -17.934 1.00 70.81 82 LEU A O 1
ATOM 605 N N . TRP A 1 83 ? 10.920 -7.157 -16.255 1.00 64.38 83 TRP A N 1
ATOM 606 C CA . TRP A 1 83 ? 12.077 -7.773 -16.912 1.00 64.38 83 TRP A CA 1
ATOM 607 C C . TRP A 1 83 ? 11.715 -8.478 -18.222 1.00 64.38 83 TRP A C 1
ATOM 609 O O . TRP A 1 83 ? 12.486 -8.422 -19.176 1.00 64.38 83 TRP A O 1
ATOM 619 N N . ARG A 1 84 ? 10.533 -9.103 -18.305 1.00 74.56 84 ARG A N 1
ATOM 620 C CA . ARG A 1 84 ? 10.019 -9.676 -19.560 1.00 74.56 84 ARG A CA 1
ATOM 621 C C . ARG A 1 84 ? 9.711 -8.595 -20.592 1.00 74.56 84 ARG A C 1
ATOM 623 O O . ARG A 1 84 ? 10.103 -8.746 -21.742 1.00 74.56 84 ARG A O 1
ATOM 630 N N . PHE A 1 85 ? 9.043 -7.517 -20.187 1.00 73.62 85 PHE A N 1
ATOM 631 C CA . PHE A 1 85 ? 8.726 -6.394 -21.068 1.00 73.62 85 PHE A CA 1
ATOM 632 C C . PHE A 1 85 ? 9.995 -5.708 -21.584 1.00 73.62 85 PHE A C 1
ATOM 634 O O . PHE A 1 85 ? 10.153 -5.545 -22.788 1.00 73.62 85 PHE A O 1
ATOM 641 N N . VAL A 1 86 ? 10.930 -5.408 -20.679 1.00 77.56 86 VAL A N 1
ATOM 642 C CA . VAL A 1 86 ? 12.277 -4.904 -20.976 1.00 77.56 86 VAL A CA 1
ATOM 643 C C . VAL A 1 86 ? 12.961 -5.827 -21.985 1.00 77.56 86 VAL A C 1
ATOM 645 O O . VAL A 1 86 ? 13.364 -5.369 -23.047 1.00 77.56 86 VAL A O 1
ATOM 648 N N . GLY A 1 87 ? 13.017 -7.136 -21.726 1.00 75.75 87 GLY A N 1
ATOM 649 C CA . GLY A 1 87 ? 13.638 -8.096 -22.642 1.00 75.75 87 GLY A CA 1
ATOM 650 C C . GLY A 1 87 ? 13.015 -8.114 -24.044 1.00 75.75 87 GLY A C 1
ATOM 651 O O . GLY A 1 87 ? 13.747 -8.147 -25.029 1.00 75.75 87 GLY A O 1
ATOM 652 N N . VAL A 1 88 ? 11.683 -8.051 -24.151 1.00 79.69 88 VAL A N 1
ATOM 653 C CA . VAL A 1 88 ? 10.977 -8.022 -25.445 1.00 79.69 88 VAL A CA 1
ATOM 654 C C . VAL A 1 88 ? 11.212 -6.703 -26.181 1.00 79.69 88 VAL A C 1
ATOM 656 O O . VAL A 1 88 ? 11.528 -6.723 -27.368 1.00 79.69 88 VAL A O 1
ATOM 659 N N . TYR A 1 89 ? 11.100 -5.572 -25.484 1.00 75.88 89 TYR A N 1
ATOM 660 C CA . TYR A 1 89 ? 11.309 -4.246 -26.062 1.00 75.88 89 TYR A CA 1
ATOM 661 C C . TYR A 1 89 ? 12.745 -4.090 -26.582 1.00 75.88 89 TYR A C 1
ATOM 663 O O . TYR A 1 89 ? 12.951 -3.733 -27.739 1.00 75.88 89 TYR A O 1
ATOM 671 N N . PHE A 1 90 ? 13.743 -4.462 -25.774 1.00 71.94 90 PHE A N 1
ATOM 672 C CA . PHE A 1 90 ? 15.149 -4.411 -26.182 1.00 71.94 90 PHE A CA 1
ATOM 673 C C . PHE A 1 90 ? 15.499 -5.435 -27.261 1.00 71.94 90 PHE A C 1
ATOM 675 O O . PHE A 1 90 ? 16.291 -5.127 -28.146 1.00 71.94 90 PHE A O 1
ATOM 682 N N . GLY A 1 91 ? 14.903 -6.629 -27.229 1.00 75.62 91 GLY A N 1
ATOM 683 C CA . GLY A 1 91 ? 15.070 -7.614 -28.297 1.00 75.62 91 GLY A CA 1
ATOM 684 C C . GLY A 1 91 ? 14.557 -7.099 -29.644 1.00 75.62 91 GLY A C 1
ATOM 685 O O . GLY A 1 91 ? 15.219 -7.289 -30.664 1.00 75.62 91 GLY A O 1
ATOM 686 N N . ALA A 1 92 ? 13.417 -6.402 -29.643 1.00 76.06 92 ALA A N 1
ATOM 687 C CA . ALA A 1 92 ? 12.849 -5.785 -30.838 1.00 76.06 92 ALA A CA 1
ATOM 688 C C . ALA A 1 92 ? 13.712 -4.622 -31.353 1.00 76.06 92 ALA A C 1
ATOM 690 O O . ALA A 1 92 ? 14.053 -4.593 -32.533 1.00 76.06 92 ALA A O 1
ATOM 691 N N . GLU A 1 93 ? 14.122 -3.713 -30.469 1.00 70.56 93 GLU A N 1
ATOM 692 C CA . GLU A 1 93 ? 15.024 -2.599 -30.789 1.00 70.56 93 GLU A CA 1
ATOM 693 C C . GLU A 1 93 ? 16.344 -3.102 -31.391 1.00 70.56 93 GLU A C 1
ATOM 695 O O . GLU A 1 93 ? 16.759 -2.654 -32.462 1.00 70.56 93 GLU A O 1
ATOM 700 N N . LEU A 1 94 ? 16.972 -4.104 -30.765 1.00 72.88 94 LEU A N 1
ATOM 701 C CA . LEU A 1 94 ? 18.217 -4.694 -31.253 1.00 72.88 94 LEU A CA 1
ATOM 702 C C . LEU A 1 94 ? 18.038 -5.352 -32.626 1.00 72.88 94 LEU A C 1
ATOM 704 O O . LEU A 1 94 ? 18.887 -5.167 -33.494 1.00 72.88 94 LEU A O 1
ATOM 708 N N . ALA A 1 95 ? 16.933 -6.067 -32.855 1.00 74.62 95 ALA A N 1
ATOM 709 C CA . ALA A 1 95 ? 16.637 -6.668 -34.154 1.00 74.62 95 ALA A CA 1
ATOM 710 C C . ALA A 1 95 ? 16.453 -5.609 -35.257 1.00 74.62 95 ALA A C 1
ATOM 712 O O . ALA A 1 95 ? 16.992 -5.769 -36.353 1.00 74.62 95 ALA A O 1
ATOM 713 N N . ILE A 1 96 ? 15.749 -4.511 -34.961 1.00 73.75 96 ILE A N 1
ATOM 714 C CA . ILE A 1 96 ? 15.543 -3.388 -35.890 1.00 73.75 96 ILE A CA 1
ATOM 715 C C . ILE A 1 96 ? 16.873 -2.690 -36.196 1.00 73.75 96 ILE A C 1
ATOM 717 O O . ILE A 1 96 ? 17.185 -2.441 -37.362 1.00 73.75 96 ILE A O 1
ATOM 721 N N . GLY A 1 97 ? 17.683 -2.415 -35.170 1.00 68.56 97 GLY A N 1
ATOM 722 C CA . GLY A 1 97 ? 18.997 -1.795 -35.330 1.00 68.56 97 GLY A CA 1
ATOM 723 C C . GLY A 1 97 ? 19.956 -2.654 -36.157 1.00 68.56 97 GLY A C 1
ATOM 724 O O . GLY A 1 97 ? 20.639 -2.136 -37.041 1.00 68.5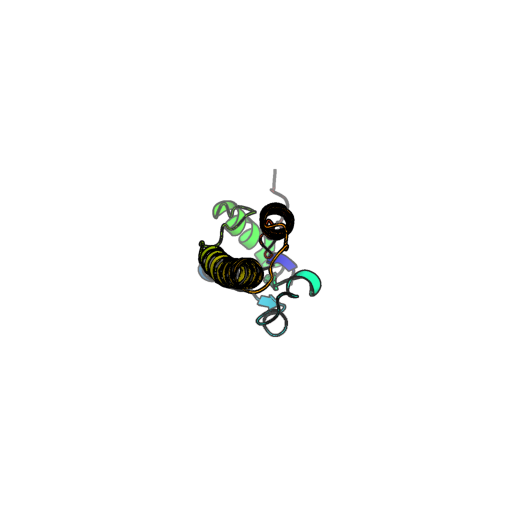6 97 GLY A O 1
ATOM 725 N N . LEU A 1 98 ? 19.967 -3.973 -35.927 1.00 72.56 98 LEU A N 1
ATOM 726 C CA . LEU A 1 98 ? 20.795 -4.912 -36.687 1.00 72.56 98 LEU A CA 1
ATOM 727 C C . LEU A 1 98 ? 20.353 -4.990 -38.153 1.00 72.56 98 LEU A C 1
ATOM 729 O O . LEU A 1 98 ? 21.191 -4.955 -39.053 1.00 72.56 98 LEU A O 1
ATOM 733 N N . LEU A 1 99 ? 19.039 -5.053 -38.394 1.00 72.25 99 LEU A N 1
ATOM 734 C CA . LEU A 1 99 ? 18.475 -5.049 -39.741 1.00 72.25 99 LEU A CA 1
ATOM 735 C C . LEU A 1 99 ? 18.858 -3.765 -40.484 1.00 72.25 99 LEU A C 1
ATOM 737 O O . LEU A 1 99 ? 19.343 -3.845 -41.606 1.00 72.25 99 LEU A O 1
ATOM 741 N N . GLY A 1 100 ? 18.734 -2.603 -39.836 1.00 68.38 100 GLY A N 1
ATOM 742 C CA . GLY A 1 100 ? 19.096 -1.310 -40.420 1.00 68.38 100 GLY A CA 1
ATOM 743 C C . GLY A 1 100 ? 20.560 -1.225 -40.860 1.00 68.38 100 GLY A C 1
ATOM 744 O O . GLY A 1 100 ? 20.838 -0.735 -41.953 1.00 68.38 100 GLY A O 1
ATOM 745 N N . VAL A 1 101 ? 21.491 -1.754 -40.057 1.00 69.69 101 VAL A N 1
ATOM 746 C CA . VAL A 1 101 ? 22.925 -1.822 -40.407 1.00 69.69 101 VAL A CA 1
ATOM 747 C C . VAL A 1 101 ? 23.184 -2.777 -41.577 1.00 69.69 101 VAL A C 1
ATOM 749 O O . VAL A 1 101 ? 24.042 -2.503 -42.412 1.00 69.69 101 VAL A O 1
ATOM 752 N N . LEU A 1 102 ? 22.444 -3.886 -41.662 1.00 72.75 102 LEU A N 1
ATOM 753 C CA . LEU A 1 102 ? 22.595 -4.873 -42.736 1.00 72.75 102 LEU A CA 1
ATOM 754 C C . LEU A 1 102 ? 21.983 -4.410 -44.065 1.00 72.75 102 LEU A C 1
ATOM 756 O O . LEU A 1 102 ? 22.487 -4.775 -45.125 1.00 72.75 102 LEU A O 1
ATOM 760 N N . THR A 1 103 ? 20.901 -3.629 -44.027 1.00 70.75 103 THR A N 1
ATOM 761 C CA . THR A 1 103 ? 20.163 -3.222 -45.233 1.00 70.75 103 THR A CA 1
ATOM 762 C C . THR A 1 103 ? 20.567 -1.855 -45.777 1.00 70.75 103 THR A C 1
ATOM 764 O O . THR A 1 103 ? 20.311 -1.584 -46.948 1.00 70.75 103 THR A O 1
ATOM 767 N N . VAL A 1 104 ? 21.170 -0.981 -44.960 1.00 69.31 104 VAL A N 1
ATOM 768 C CA . VAL A 1 104 ? 21.521 0.389 -45.365 1.00 69.31 104 VAL A CA 1
ATOM 769 C C . VAL A 1 104 ? 23.044 0.586 -45.351 1.00 69.31 104 VAL A C 1
ATOM 771 O O . VAL A 1 104 ? 23.638 0.744 -44.280 1.00 69.31 104 VAL A O 1
ATOM 774 N N . PRO A 1 105 ? 23.705 0.616 -46.524 1.00 62.56 105 PRO A N 1
ATOM 775 C CA . PRO A 1 105 ? 25.142 0.838 -46.592 1.00 62.56 105 PRO A CA 1
ATOM 776 C C . PRO A 1 105 ? 25.509 2.245 -46.097 1.00 62.56 105 PRO A C 1
ATOM 778 O O . PRO A 1 105 ? 24.964 3.242 -46.567 1.00 62.56 105 PRO A O 1
ATOM 781 N N . GLY A 1 106 ? 26.455 2.319 -45.155 1.00 66.56 106 GLY A N 1
ATOM 782 C CA . GLY A 1 106 ? 26.984 3.576 -44.607 1.00 66.56 106 GLY A CA 1
ATOM 783 C C . GLY A 1 106 ? 26.364 4.032 -43.283 1.00 66.56 106 GLY A C 1
ATO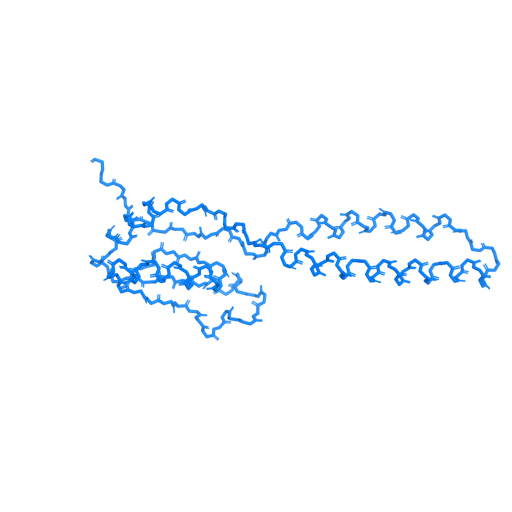M 784 O O . GLY A 1 106 ? 26.764 5.073 -42.763 1.00 66.56 106 GLY A O 1
ATOM 785 N N . LEU A 1 107 ? 25.431 3.269 -42.703 1.00 64.56 107 LEU A N 1
ATOM 786 C CA . LEU A 1 107 ? 24.869 3.588 -41.391 1.00 64.56 107 LEU A CA 1
ATOM 787 C C . LEU A 1 107 ? 25.906 3.295 -40.283 1.00 64.56 107 LEU A C 1
ATOM 789 O O . LEU A 1 107 ? 26.341 2.148 -40.143 1.00 64.56 107 LEU A O 1
ATOM 793 N N . PRO A 1 108 ? 26.335 4.289 -39.479 1.00 63.97 108 PRO A N 1
ATOM 794 C CA . PRO A 1 108 ? 27.330 4.058 -38.442 1.00 63.97 108 PRO A CA 1
ATOM 795 C C . PRO A 1 108 ? 26.691 3.283 -37.285 1.00 63.97 108 PRO A C 1
ATOM 797 O O . PRO A 1 108 ? 25.943 3.844 -36.481 1.00 63.97 108 PRO A O 1
ATOM 800 N N . ALA A 1 109 ? 27.025 1.994 -37.172 1.00 60.66 109 ALA A N 1
ATOM 801 C CA . ALA A 1 109 ? 26.542 1.095 -36.116 1.00 60.66 109 ALA A CA 1
ATOM 802 C C . ALA A 1 109 ? 26.727 1.663 -34.689 1.00 60.66 109 ALA A C 1
ATOM 804 O O . ALA A 1 109 ? 25.960 1.341 -33.781 1.00 60.66 109 ALA A O 1
ATOM 805 N N . GLY A 1 110 ? 27.706 2.556 -34.502 1.00 58.62 110 GLY A N 1
ATOM 806 C CA . GLY A 1 110 ? 27.995 3.213 -33.228 1.00 58.62 110 GLY A CA 1
ATOM 807 C C . GLY A 1 110 ? 26.863 4.091 -32.682 1.00 58.62 110 GLY A C 1
ATOM 808 O O . GLY A 1 110 ? 26.643 4.085 -31.474 1.00 58.62 110 GLY A O 1
ATOM 809 N N . ASN A 1 111 ? 26.097 4.791 -33.530 1.00 58.56 111 ASN A N 1
ATOM 810 C CA . ASN A 1 111 ? 25.064 5.725 -33.052 1.00 58.56 111 ASN A CA 1
ATOM 811 C C . ASN A 1 111 ? 23.785 5.012 -32.578 1.00 58.56 111 ASN A C 1
ATOM 813 O O . ASN A 1 111 ? 23.156 5.459 -31.6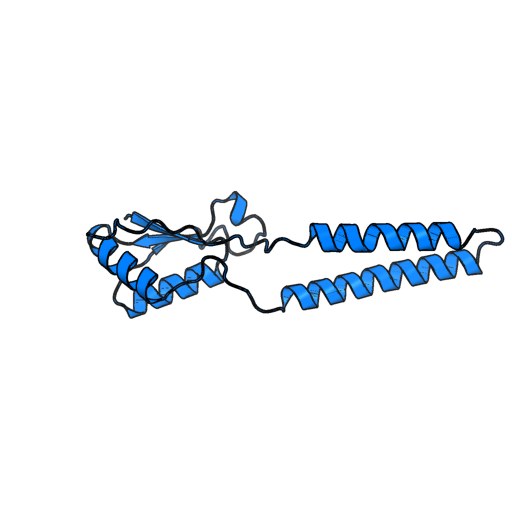20 1.00 58.56 111 ASN A O 1
ATOM 817 N N . LEU A 1 112 ? 23.428 3.883 -33.201 1.00 58.25 112 LEU A N 1
ATOM 818 C CA . LEU A 1 112 ? 22.278 3.067 -32.790 1.00 58.25 112 LEU A CA 1
ATOM 819 C C . LEU A 1 112 ? 22.545 2.337 -31.466 1.00 58.25 112 LEU A C 1
ATOM 821 O O . LEU A 1 112 ? 21.701 2.350 -30.573 1.00 58.25 112 LEU A O 1
ATOM 825 N N . LEU A 1 113 ? 23.744 1.768 -31.299 1.00 57.09 113 LEU A N 1
ATOM 826 C CA . LEU A 1 113 ? 24.140 1.099 -30.054 1.00 57.09 113 LEU A CA 1
ATOM 827 C C . LEU A 1 113 ? 24.319 2.089 -28.889 1.00 57.09 113 LEU A C 1
ATOM 829 O O . LEU A 1 113 ? 23.937 1.782 -27.759 1.00 57.09 113 LEU A O 1
ATOM 833 N N . ALA A 1 114 ? 24.835 3.296 -29.154 1.00 58.09 114 ALA A N 1
ATOM 834 C CA . ALA A 1 114 ? 24.973 4.345 -28.141 1.00 58.09 114 ALA A CA 1
ATOM 835 C C . ALA A 1 114 ? 23.613 4.855 -27.626 1.00 58.09 114 ALA A C 1
ATOM 837 O O . ALA A 1 114 ? 23.448 5.040 -26.420 1.00 58.09 114 ALA A O 1
ATOM 838 N N . GLY A 1 115 ? 22.617 5.016 -28.508 1.00 59.75 115 GLY A N 1
ATOM 839 C CA . GLY A 1 115 ? 21.252 5.388 -28.116 1.00 59.75 115 GLY A CA 1
ATOM 840 C C . GLY A 1 115 ? 20.569 4.340 -27.226 1.00 59.75 115 GLY A C 1
ATOM 841 O O . GLY A 1 115 ? 19.831 4.694 -26.304 1.00 59.75 115 GLY A O 1
ATOM 842 N N . MET A 1 116 ? 20.861 3.053 -27.440 1.00 57.75 116 MET A N 1
ATOM 843 C CA . MET A 1 116 ? 20.343 1.966 -26.599 1.00 57.75 116 MET A CA 1
ATOM 844 C C . MET A 1 116 ? 21.004 1.925 -25.218 1.00 57.75 116 MET A C 1
ATOM 846 O O . MET A 1 116 ? 20.308 1.782 -24.215 1.00 57.75 116 MET A O 1
ATOM 850 N N . LEU A 1 117 ? 22.326 2.112 -25.137 1.00 57.47 117 LEU A N 1
ATOM 851 C CA . LEU A 1 117 ? 23.069 2.070 -23.869 1.00 57.47 117 LEU A CA 1
ATOM 852 C C . LEU A 1 117 ? 22.681 3.189 -22.888 1.00 57.47 117 LEU A C 1
ATOM 854 O O . LEU A 1 117 ? 22.796 2.995 -21.681 1.00 57.47 117 LEU A O 1
ATOM 858 N N . VAL A 1 118 ? 22.197 4.333 -23.381 1.00 60.91 118 VAL A N 1
ATOM 859 C CA . VAL A 1 118 ? 21.760 5.462 -22.537 1.00 60.91 118 VAL A CA 1
ATOM 860 C C . VAL A 1 118 ? 20.314 5.299 -22.053 1.00 60.91 118 VAL A C 1
ATOM 862 O O . VAL A 1 118 ? 20.007 5.617 -20.903 1.00 60.91 118 VAL A O 1
ATOM 865 N N . ASN A 1 119 ? 19.420 4.758 -22.885 1.00 58.94 119 ASN A N 1
ATOM 866 C CA . ASN A 1 119 ? 18.001 4.625 -22.533 1.00 58.94 119 ASN A CA 1
ATOM 867 C C . ASN A 1 119 ? 17.716 3.488 -21.532 1.00 58.94 119 ASN A C 1
ATOM 869 O O . ASN A 1 119 ? 16.762 3.584 -20.753 1.00 58.94 119 ASN A O 1
ATOM 873 N N . VAL A 1 120 ? 18.554 2.442 -21.504 1.00 56.72 120 VAL A N 1
ATOM 874 C CA . VAL A 1 120 ? 18.436 1.295 -20.577 1.00 56.72 120 VAL A CA 1
ATOM 875 C C . VAL A 1 120 ? 18.530 1.716 -19.099 1.00 56.72 120 VAL A C 1
ATOM 877 O O . VAL A 1 120 ? 17.594 1.441 -18.345 1.00 56.72 120 VAL A O 1
ATOM 880 N N . PRO A 1 121 ? 19.601 2.391 -18.634 1.00 57.91 121 PRO A N 1
ATOM 881 C CA . PRO A 1 121 ? 19.681 2.809 -17.239 1.00 57.91 121 PRO A CA 1
ATOM 882 C C . PRO A 1 121 ? 18.593 3.825 -16.882 1.00 57.91 121 PRO A C 1
ATOM 884 O O . PRO A 1 121 ? 18.053 3.752 -15.783 1.00 57.91 121 PRO A O 1
ATOM 887 N N . ALA A 1 122 ? 18.207 4.718 -17.800 1.00 58.38 122 ALA A N 1
ATOM 888 C CA . ALA A 1 122 ? 17.188 5.734 -17.537 1.00 58.38 122 ALA A CA 1
ATOM 889 C C . ALA A 1 122 ? 15.795 5.134 -17.262 1.00 58.38 122 ALA A C 1
ATOM 891 O O . ALA A 1 122 ? 15.134 5.529 -16.304 1.00 58.38 122 ALA A O 1
ATOM 892 N N . THR A 1 123 ? 15.366 4.138 -18.043 1.00 57.97 123 THR A N 1
ATOM 893 C CA . THR A 1 123 ? 14.064 3.470 -17.846 1.00 57.97 123 THR A CA 1
ATOM 894 C C . THR A 1 123 ? 14.039 2.586 -16.600 1.00 57.97 123 THR A C 1
ATOM 896 O O . THR A 1 123 ? 13.043 2.567 -15.878 1.00 57.97 123 THR A O 1
ATOM 899 N N . VAL A 1 124 ? 15.145 1.905 -16.286 1.00 57.00 124 VAL A N 1
ATOM 900 C CA . VAL A 1 124 ? 15.263 1.102 -15.056 1.00 57.00 124 VAL A CA 1
ATOM 901 C C . VAL A 1 124 ? 15.321 1.988 -13.808 1.00 57.00 124 VAL A C 1
ATOM 903 O O . VAL A 1 124 ? 14.722 1.642 -12.792 1.00 57.00 124 VAL A O 1
ATOM 906 N N . LEU A 1 125 ? 16.006 3.134 -13.868 1.00 56.03 125 LEU A N 1
ATOM 907 C CA . LEU A 1 125 ? 16.057 4.099 -12.765 1.00 56.03 125 LEU A CA 1
ATOM 908 C C . LEU A 1 125 ? 14.710 4.802 -12.559 1.00 56.03 125 LEU A C 1
ATOM 910 O O . LEU A 1 125 ? 14.304 4.980 -11.415 1.00 56.03 125 LEU A O 1
ATOM 914 N N . ALA A 1 126 ? 13.979 5.119 -13.632 1.00 56.62 126 ALA A N 1
ATOM 915 C CA . ALA A 1 126 ? 12.627 5.674 -13.540 1.00 56.62 126 ALA A CA 1
ATOM 916 C C . ALA A 1 126 ? 11.603 4.676 -12.965 1.00 56.62 126 ALA A C 1
ATOM 918 O O . ALA A 1 126 ? 10.624 5.083 -12.348 1.00 56.62 126 ALA A O 1
ATOM 919 N N . ALA A 1 127 ? 11.840 3.369 -13.118 1.00 54.84 127 ALA A N 1
ATOM 920 C CA . ALA A 1 127 ? 10.996 2.320 -12.549 1.00 54.84 127 ALA A CA 1
ATOM 921 C C . ALA A 1 127 ? 11.300 2.010 -11.069 1.00 54.84 127 ALA A C 1
ATOM 923 O O . ALA A 1 127 ? 10.613 1.183 -10.465 1.00 54.84 127 ALA A O 1
ATOM 924 N N . ARG A 1 128 ? 12.313 2.650 -10.456 1.00 42.88 128 ARG A N 1
ATOM 925 C CA . ARG A 1 128 ? 12.632 2.481 -9.028 1.00 42.88 128 ARG A CA 1
ATOM 926 C C . ARG A 1 128 ? 11.728 3.334 -8.147 1.00 42.88 128 ARG A C 1
ATOM 928 O O . ARG A 1 128 ? 12.159 4.243 -7.451 1.00 42.88 128 ARG A O 1
ATOM 935 N N . GLY A 1 129 ? 10.463 2.969 -8.132 1.00 48.00 129 GLY A N 1
ATOM 936 C CA . GLY A 1 129 ? 9.567 3.261 -7.033 1.00 48.00 129 GLY A CA 1
ATOM 937 C C . GLY A 1 129 ? 8.613 2.095 -6.960 1.00 48.00 129 GLY A C 1
ATOM 938 O O . GLY A 1 129 ? 7.996 1.759 -7.966 1.00 48.00 129 GLY A O 1
ATOM 939 N N . SER A 1 130 ? 8.484 1.457 -5.796 1.00 48.75 130 SER A N 1
ATOM 940 C CA . SER A 1 130 ? 7.244 0.733 -5.543 1.00 48.75 130 SER A CA 1
ATOM 941 C C . SER A 1 130 ? 6.123 1.749 -5.790 1.00 48.75 130 SER A C 1
ATOM 943 O O . SER A 1 130 ? 6.071 2.742 -5.063 1.00 48.75 130 SER A O 1
ATOM 945 N N . PRO A 1 131 ? 5.242 1.571 -6.797 1.00 50.88 131 PRO A N 1
ATOM 946 C CA . PRO A 1 131 ? 4.119 2.490 -6.986 1.00 50.88 131 PRO A CA 1
ATOM 947 C C . PRO A 1 131 ? 3.166 2.436 -5.783 1.00 50.88 131 PRO A C 1
ATOM 949 O O . PRO A 1 131 ? 2.271 3.258 -5.642 1.00 50.88 131 PRO A O 1
ATOM 952 N N . GLN A 1 132 ? 3.365 1.449 -4.911 1.00 53.72 132 GLN A N 1
ATOM 953 C CA . GLN A 1 132 ? 2.692 1.260 -3.647 1.00 53.72 132 GLN A CA 1
ATOM 954 C C . GLN A 1 132 ? 3.632 1.792 -2.561 1.00 53.72 132 GLN A C 1
ATOM 956 O O . GLN A 1 132 ? 4.462 1.053 -2.030 1.00 53.72 132 GLN A O 1
ATOM 961 N N . GLY A 1 133 ? 3.579 3.102 -2.315 1.00 56.88 133 GLY A N 1
ATOM 962 C CA . GLY A 1 133 ? 4.309 3.735 -1.217 1.00 56.88 133 GLY A CA 1
ATOM 963 C C . GLY A 1 133 ? 4.001 3.089 0.146 1.00 56.88 133 GLY A C 1
ATOM 964 O O . GLY A 1 133 ? 3.066 2.288 0.252 1.00 56.88 133 GLY A O 1
ATOM 965 N N . PRO A 1 134 ? 4.789 3.410 1.186 1.00 64.44 134 PRO A N 1
ATOM 966 C CA . PRO A 1 134 ? 4.567 2.887 2.531 1.00 64.44 134 PRO A CA 1
ATOM 967 C C . PRO A 1 134 ? 3.155 3.220 3.030 1.00 64.44 134 PRO A C 1
ATOM 969 O O . PRO A 1 134 ? 2.596 4.257 2.670 1.00 64.44 134 PRO A O 1
ATOM 972 N N . ALA A 1 135 ? 2.570 2.344 3.853 1.00 70.75 135 ALA A N 1
ATOM 973 C CA . ALA A 1 135 ? 1.305 2.675 4.506 1.00 70.75 135 ALA A CA 1
ATOM 974 C C . ALA A 1 135 ? 1.535 3.736 5.585 1.00 70.75 135 ALA A C 1
ATOM 976 O O . ALA A 1 135 ? 2.487 3.654 6.361 1.00 70.75 135 ALA A O 1
ATOM 977 N N . GLU A 1 136 ? 0.632 4.709 5.648 1.00 77.19 136 GLU A N 1
ATOM 978 C CA . GLU A 1 136 ? 0.629 5.732 6.689 1.00 77.19 136 GLU A CA 1
ATOM 979 C C . GLU A 1 136 ? -0.242 5.262 7.855 1.00 77.19 136 GLU A C 1
ATOM 981 O O . GLU A 1 136 ? -1.391 4.861 7.657 1.00 77.19 136 GLU A O 1
ATOM 986 N N . PHE A 1 137 ? 0.291 5.307 9.077 1.00 80.44 137 PHE A N 1
ATOM 987 C CA . PHE A 1 137 ? -0.393 4.833 10.281 1.00 80.44 137 PHE A CA 1
ATOM 988 C C . PHE A 1 137 ? -0.750 5.997 11.210 1.00 80.44 137 PHE A C 1
ATOM 990 O O . PHE A 1 137 ? 0.096 6.823 11.545 1.00 80.44 137 PHE A O 1
ATOM 997 N N . PHE A 1 138 ? -1.996 6.019 11.680 1.00 80.88 138 PHE A N 1
ATOM 998 C CA . PHE A 1 138 ? -2.546 7.016 12.603 1.00 80.88 138 PHE A CA 1
ATOM 999 C C . PHE A 1 138 ? -2.897 6.328 13.926 1.00 80.88 138 PHE A C 1
ATOM 1001 O O . PHE A 1 138 ? -4.060 6.058 14.244 1.00 80.88 138 PHE A O 1
ATOM 1008 N N . LEU A 1 139 ? -1.850 5.963 14.664 1.00 80.94 139 LEU A N 1
ATOM 1009 C CA . LEU A 1 139 ? -1.959 5.217 15.915 1.00 80.94 139 LEU A CA 1
ATOM 1010 C C . LEU A 1 139 ? -2.246 6.157 17.087 1.00 80.94 139 LEU A C 1
ATOM 1012 O O . LEU A 1 139 ? -1.837 7.318 17.083 1.00 80.94 139 LEU A O 1
ATOM 1016 N N . ALA A 1 140 ? -2.905 5.629 18.117 1.00 75.81 140 ALA A N 1
ATOM 1017 C CA . ALA A 1 140 ? -3.053 6.326 19.387 1.00 75.81 140 ALA A CA 1
ATOM 1018 C C . ALA A 1 140 ? -1.681 6.703 19.978 1.00 75.81 140 ALA A C 1
ATOM 1020 O O . ALA A 1 140 ? -0.682 6.045 19.669 1.00 75.81 140 ALA A O 1
ATOM 1021 N N . PRO A 1 141 ? -1.588 7.731 20.837 1.00 74.75 141 PRO A N 1
ATOM 1022 C CA . PRO A 1 141 ? -0.387 7.966 21.627 1.00 74.75 141 PRO A CA 1
ATOM 1023 C C . PRO A 1 141 ? -0.056 6.717 22.455 1.00 74.75 141 PRO A C 1
ATOM 1025 O O . PRO A 1 141 ? -0.950 6.016 22.934 1.00 74.75 141 PRO A O 1
ATOM 1028 N N . THR A 1 142 ? 1.223 6.388 22.609 1.00 67.62 142 THR A N 1
ATOM 1029 C CA . THR A 1 142 ? 1.635 5.438 23.646 1.00 67.62 142 THR A CA 1
ATOM 1030 C C . THR A 1 142 ? 1.377 6.104 24.990 1.00 67.62 142 THR A C 1
ATOM 1032 O O . THR A 1 142 ? 1.940 7.166 25.246 1.00 67.62 142 THR A O 1
ATOM 1035 N N . ALA A 1 143 ? 0.513 5.519 25.822 1.00 58.84 143 ALA A N 1
ATOM 1036 C CA . ALA A 1 143 ? 0.421 5.914 27.220 1.00 58.84 143 ALA A CA 1
ATOM 1037 C C . ALA A 1 143 ? 1.794 5.646 27.858 1.00 58.84 143 ALA A C 1
ATOM 1039 O O . ALA A 1 143 ? 2.192 4.489 27.993 1.00 58.84 143 ALA A O 1
ATOM 1040 N N . SER A 1 144 ? 2.546 6.719 28.106 1.00 44.66 144 SER A N 1
ATOM 1041 C CA . SER A 1 144 ? 3.800 6.723 28.863 1.00 44.66 144 SER A CA 1
ATOM 1042 C C . SER A 1 144 ? 3.515 6.801 30.351 1.00 44.66 144 SER A C 1
ATOM 1044 O O . SER A 1 144 ? 2.687 7.677 30.701 1.00 44.66 144 SER A O 1
#

Organism: NCBI:txid645517

Secondary structure (DSSP, 8-state):
-EEEEEESSHHHHHHHHHHHHHTT---EEETTTTSSS-TTTTTTT-EEEEE-GGGHHHHHHHHHHTT--SS----SHHHHHHHHHHHHHHHHHHHHHHHHHHHSTT--HHHHHHHHHHHHHHHHHHT-S-SSPPPEE-PPPP--